Protein AF-A0A842YG55-F1 (afdb_monomer)

Solvent-accessible surface area (backbone atoms only — not comparable to full-atom values): 7785 Å² total; per-residue (Å²): 133,89,77,75,91,64,59,78,92,76,61,80,86,59,94,46,40,67,49,40,50,57,53,44,69,78,38,49,62,78,48,95,76,81,89,84,83,78,67,44,75,61,54,52,44,69,72,38,59,86,83,43,61,70,69,61,49,50,50,52,50,53,53,51,53,52,52,51,52,54,52,48,59,70,58,32,48,77,69,40,74,45,77,46,70,48,90,69,83,90,71,91,70,93,67,96,54,71,69,74,60,44,62,52,59,75,52,82,60,50,56,71,51,74,53,62,42,70,83,131

Foldseek 3Di:
DDDDPDDPVQDDDDPAQVRQLVVLLVPQAPDPDDDGDHDCVVVLCVVCVVPDDPVVSVVVVVVVVVVSVVSSLVSHDAFDKDWDWAPFDDDPDPDPDDDPVVVCSVCSGTDIDIDTRHDD

Secondary structure (DSSP, 8-state):
-------TTT----SSHHHHHHHHHHHTTT-SS------THHHHHHHHTTTS-HHHHHHHHHHHHHHHHHHHHHHSPTTPEEEEE-------------THHHHHHT-----EEEEE----

Mean predicted aligned error: 10.65 Å

Structure (mmCIF, N/CA/C/O backbone):
data_AF-A0A842YG55-F1
#
_entry.id   AF-A0A842YG55-F1
#
loop_
_atom_site.group_PDB
_atom_site.id
_atom_site.type_symbol
_atom_site.label_atom_id
_atom_site.label_alt_id
_atom_site.label_comp_id
_atom_site.label_asym_id
_atom_site.label_entity_id
_atom_site.label_seq_id
_atom_site.pdbx_PDB_ins_code
_atom_site.Cartn_x
_atom_site.Cartn_y
_atom_site.Cartn_z
_atom_site.occupancy
_atom_site.B_iso_or_equiv
_atom_site.auth_seq_id
_atom_site.auth_comp_id
_atom_site.auth_asym_id
_atom_site.auth_atom_id
_atom_site.pdbx_PDB_model_num
ATOM 1 N N . MET A 1 1 ? -16.107 -2.318 -17.201 1.00 37.75 1 MET A N 1
ATOM 2 C CA . MET A 1 1 ? -15.504 -1.935 -15.905 1.00 37.75 1 MET A CA 1
ATOM 3 C C . MET A 1 1 ? -16.392 -2.490 -14.810 1.00 37.75 1 MET A C 1
ATOM 5 O O . MET A 1 1 ? -17.583 -2.222 -14.851 1.00 37.75 1 MET A O 1
ATOM 9 N N . VAL A 1 2 ? -15.856 -3.310 -13.905 1.00 38.28 2 VAL A N 1
ATOM 10 C CA . VAL A 1 2 ? -16.616 -3.811 -12.750 1.00 38.28 2 VAL A CA 1
ATOM 11 C C . VAL A 1 2 ? -16.660 -2.692 -11.715 1.00 38.28 2 VAL A C 1
ATOM 13 O O . VAL A 1 2 ? -15.628 -2.324 -11.160 1.00 38.28 2 VAL A O 1
ATOM 16 N N . THR A 1 3 ? -17.837 -2.112 -11.504 1.00 43.41 3 THR A N 1
ATOM 17 C CA . THR A 1 3 ? -18.058 -1.093 -10.477 1.00 43.41 3 THR A CA 1
ATOM 18 C C . THR A 1 3 ? -18.339 -1.810 -9.166 1.00 43.41 3 THR A C 1
ATOM 20 O O . THR A 1 3 ? -19.418 -2.365 -8.964 1.00 43.41 3 THR A O 1
ATOM 23 N N . PHE A 1 4 ? -17.350 -1.853 -8.277 1.00 51.03 4 PHE A N 1
ATOM 24 C CA . PHE A 1 4 ? -17.582 -2.325 -6.921 1.00 51.03 4 PHE A CA 1
ATOM 25 C C . PHE A 1 4 ? -18.446 -1.282 -6.205 1.00 51.03 4 PHE A C 1
ATOM 27 O O . PHE A 1 4 ? -18.092 -0.107 -6.162 1.00 51.03 4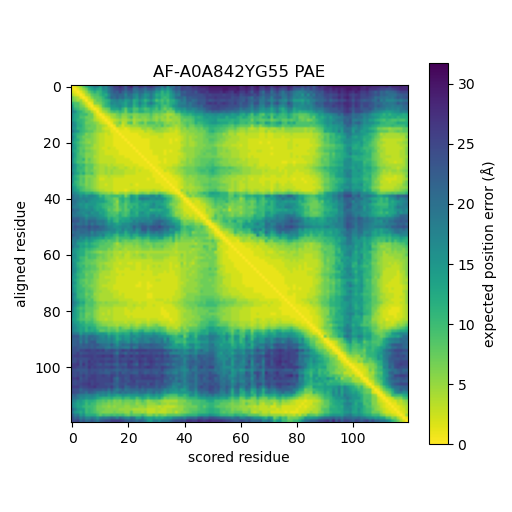 PHE A O 1
ATOM 34 N N . ASN A 1 5 ? -19.608 -1.706 -5.710 1.00 49.41 5 ASN A N 1
ATOM 35 C CA . ASN A 1 5 ? -20.691 -0.865 -5.187 1.00 49.41 5 ASN A CA 1
ATOM 36 C C . ASN A 1 5 ? -20.365 -0.254 -3.802 1.00 49.41 5 ASN A C 1
ATOM 38 O O . ASN A 1 5 ? -21.167 -0.299 -2.871 1.00 49.41 5 ASN A O 1
ATOM 42 N N . PHE A 1 6 ? -19.156 0.278 -3.633 1.00 62.34 6 PHE A N 1
ATOM 43 C CA . PHE A 1 6 ? -18.721 0.950 -2.417 1.00 62.34 6 PHE A CA 1
ATOM 44 C C . PHE A 1 6 ? -19.342 2.351 -2.363 1.00 62.34 6 PHE A C 1
ATOM 46 O O . PHE A 1 6 ? -19.241 3.122 -3.318 1.00 62.34 6 PHE A O 1
ATOM 53 N N . GLY A 1 7 ? -20.002 2.688 -1.252 1.00 54.41 7 GLY A N 1
ATOM 54 C CA . GLY A 1 7 ? -20.707 3.963 -1.107 1.00 54.41 7 GLY A CA 1
ATOM 55 C C . GLY A 1 7 ? -19.804 5.182 -1.388 1.00 54.41 7 GLY A C 1
ATOM 56 O O . GLY A 1 7 ? -18.626 5.173 -1.020 1.00 54.41 7 GLY A O 1
ATOM 57 N N . PRO A 1 8 ? -20.334 6.263 -1.993 1.00 55.38 8 PRO A N 1
ATOM 58 C CA . PRO A 1 8 ? -19.547 7.430 -2.410 1.00 55.38 8 PRO A CA 1
ATOM 59 C C . PRO A 1 8 ? -18.881 8.191 -1.250 1.00 55.38 8 PRO A C 1
ATOM 61 O O . PRO A 1 8 ? -17.954 8.955 -1.481 1.00 55.38 8 PRO A O 1
ATOM 64 N N . GLY A 1 9 ? -19.304 7.964 -0.001 1.00 58.91 9 GLY A N 1
ATOM 65 C CA . GLY A 1 9 ? -18.651 8.531 1.186 1.00 58.91 9 GLY A CA 1
ATOM 66 C C . GLY A 1 9 ? -17.305 7.889 1.554 1.00 58.91 9 GLY A C 1
ATOM 67 O O . GLY A 1 9 ? -16.595 8.428 2.400 1.00 58.91 9 GLY A O 1
ATOM 68 N N . TYR A 1 10 ? -16.954 6.750 0.944 1.00 60.97 10 TYR A N 1
ATOM 69 C CA . TYR A 1 10 ? -15.761 5.965 1.295 1.00 60.97 10 TYR A CA 1
ATOM 70 C C . TYR A 1 10 ? -14.845 5.659 0.102 1.00 60.97 10 TYR A C 1
ATOM 72 O O . TYR A 1 10 ? -13.704 5.250 0.306 1.00 60.97 10 TYR A O 1
ATOM 80 N N . THR A 1 11 ? -15.316 5.875 -1.130 1.00 70.62 11 THR A N 1
ATOM 81 C CA . THR A 1 11 ? -14.530 5.657 -2.350 1.00 70.62 11 THR A CA 1
ATOM 82 C C . THR A 1 11 ? -13.883 6.962 -2.787 1.00 70.62 11 THR A C 1
ATOM 84 O O . THR A 1 11 ? -14.568 7.886 -3.221 1.00 70.62 11 THR A O 1
ATOM 87 N N . VAL A 1 12 ? -12.557 7.029 -2.707 1.00 73.44 12 VAL A N 1
ATOM 88 C CA . VAL A 1 12 ? -11.774 8.156 -3.221 1.00 73.44 12 VAL A CA 1
ATOM 89 C C . VAL A 1 12 ? -11.064 7.698 -4.490 1.00 73.44 12 VAL A C 1
ATOM 91 O O . VAL A 1 12 ? -10.521 6.599 -4.510 1.00 73.44 12 VAL A O 1
ATOM 94 N N . ASN A 1 13 ? -11.071 8.533 -5.534 1.00 75.38 13 ASN A N 1
ATOM 95 C CA . ASN A 1 13 ? -10.319 8.323 -6.777 1.00 75.38 13 ASN A CA 1
ATOM 96 C C . ASN A 1 13 ? -9.197 9.369 -6.862 1.00 75.38 13 ASN A C 1
ATOM 98 O O . ASN A 1 13 ? -9.396 10.437 -7.450 1.00 75.38 13 ASN A O 1
ATOM 102 N N . PRO A 1 14 ? -8.045 9.126 -6.216 1.00 74.12 14 PRO A N 1
ATOM 103 C CA . PRO A 1 14 ? -6.945 10.073 -6.174 1.00 74.12 14 PRO A CA 1
ATOM 104 C C . PRO A 1 14 ? -6.263 10.158 -7.541 1.00 74.12 14 PRO A C 1
ATOM 106 O O . PRO A 1 14 ? -6.294 9.218 -8.333 1.00 74.12 14 PRO A O 1
ATOM 109 N N . ARG A 1 15 ? -5.622 11.297 -7.817 1.00 77.75 15 ARG A N 1
ATOM 110 C CA . ARG A 1 15 ? -4.963 11.546 -9.109 1.00 77.75 15 ARG A CA 1
ATOM 111 C C . ARG A 1 15 ? -3.636 10.796 -9.271 1.00 77.75 15 ARG A C 1
ATOM 113 O O . ARG A 1 15 ? -3.244 10.499 -10.393 1.00 77.75 15 ARG A O 1
ATOM 120 N N . ASP A 1 16 ? -2.933 10.554 -8.169 1.00 79.75 16 ASP A N 1
ATOM 121 C CA . ASP A 1 16 ? -1.608 9.934 -8.135 1.00 79.75 16 ASP A CA 1
ATOM 122 C C . ASP A 1 16 ? -1.391 9.139 -6.833 1.00 79.75 16 ASP A C 1
ATOM 124 O O . ASP A 1 16 ? -2.221 9.156 -5.915 1.00 79.75 16 ASP A O 1
ATOM 128 N N . ASP A 1 17 ? -0.270 8.424 -6.740 1.00 81.88 17 ASP A N 1
ATOM 129 C CA . ASP A 1 17 ? 0.038 7.586 -5.579 1.00 81.88 17 ASP A CA 1
ATOM 130 C C . ASP A 1 17 ? 0.292 8.385 -4.309 1.00 81.88 17 ASP A C 1
ATOM 132 O O . ASP A 1 17 ? 0.037 7.887 -3.213 1.00 81.88 17 ASP A O 1
ATOM 136 N N . MET A 1 18 ? 0.792 9.618 -4.426 1.00 84.38 18 MET A N 1
ATOM 137 C CA . MET A 1 18 ? 0.977 10.464 -3.252 1.00 84.38 18 MET A CA 1
ATOM 138 C C . MET A 1 18 ? -0.380 10.864 -2.679 1.00 84.38 18 MET A C 1
ATOM 140 O O . MET A 1 18 ? -0.583 10.762 -1.472 1.00 84.38 18 MET A O 1
ATOM 144 N N . ALA A 1 19 ? -1.324 11.254 -3.534 1.00 87.25 19 ALA A N 1
ATOM 145 C CA . ALA A 1 19 ? -2.697 11.518 -3.137 1.00 87.25 19 ALA A CA 1
ATOM 146 C C . ALA A 1 19 ? -3.353 10.256 -2.555 1.00 87.25 19 ALA A C 1
ATOM 148 O O . ALA A 1 19 ? -3.982 10.332 -1.504 1.00 87.25 19 ALA A O 1
ATOM 149 N N . THR A 1 20 ? -3.131 9.086 -3.164 1.00 88.19 20 THR A N 1
ATOM 150 C CA . THR A 1 20 ? -3.613 7.795 -2.639 1.00 88.19 20 THR A CA 1
ATOM 151 C C . THR A 1 20 ? -3.070 7.512 -1.244 1.00 88.19 20 THR A C 1
ATOM 153 O O . THR A 1 20 ? -3.830 7.175 -0.335 1.00 88.19 20 THR A O 1
ATOM 156 N N . TYR A 1 21 ? -1.770 7.717 -1.038 1.00 89.12 21 TYR A N 1
ATOM 157 C CA . TYR A 1 21 ? -1.142 7.590 0.269 1.00 89.12 21 TYR A CA 1
ATOM 158 C C . TYR A 1 21 ? -1.733 8.587 1.278 1.00 89.12 21 TYR A C 1
ATOM 160 O O . TYR A 1 21 ? -2.177 8.171 2.346 1.00 89.12 21 TYR A O 1
ATOM 168 N N . ILE A 1 22 ? -1.807 9.879 0.946 1.00 89.75 22 ILE A N 1
ATOM 169 C CA . ILE A 1 22 ? -2.352 10.910 1.843 1.00 89.75 22 ILE A CA 1
ATOM 170 C C . ILE A 1 22 ? -3.783 10.561 2.255 1.00 89.75 22 ILE A C 1
ATOM 172 O O . ILE A 1 22 ? -4.094 10.572 3.445 1.00 89.75 22 ILE A O 1
ATOM 176 N N . GLU A 1 23 ? -4.642 10.199 1.307 1.00 89.75 23 GLU A N 1
ATOM 177 C CA . GLU A 1 23 ? -6.021 9.818 1.607 1.00 89.75 23 GLU A CA 1
ATOM 178 C C . GLU A 1 23 ? -6.074 8.553 2.466 1.00 89.75 23 GLU A C 1
ATOM 180 O O . GLU A 1 23 ? -6.779 8.523 3.474 1.00 89.75 23 GLU A O 1
ATOM 185 N N . SER A 1 24 ? -5.242 7.548 2.183 1.00 90.38 24 SER A N 1
ATOM 186 C CA . SER A 1 24 ? -5.205 6.325 2.991 1.00 90.38 24 SER A CA 1
ATOM 187 C C . SER A 1 24 ? -4.912 6.591 4.475 1.00 90.38 24 SER A C 1
ATOM 189 O O . SER A 1 24 ? -5.555 5.984 5.334 1.00 90.38 24 SER A O 1
ATOM 191 N N . THR A 1 25 ? -4.057 7.570 4.806 1.00 92.44 25 THR A N 1
ATOM 192 C CA . THR A 1 25 ? -3.778 7.946 6.209 1.00 92.44 25 THR A CA 1
ATOM 193 C C . THR A 1 25 ? -5.012 8.483 6.947 1.00 92.44 25 THR A C 1
ATOM 195 O O . THR A 1 25 ? -5.157 8.286 8.152 1.00 92.44 25 THR A O 1
ATOM 198 N N . LYS A 1 26 ? -5.961 9.104 6.232 1.00 90.88 26 LYS A N 1
ATOM 199 C CA . LYS A 1 26 ? -7.213 9.632 6.80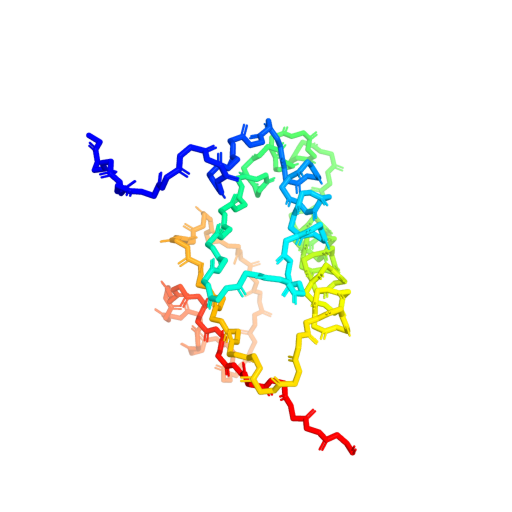4 1.00 90.88 26 LYS A CA 1
ATOM 200 C C . LYS A 1 26 ? -8.256 8.544 7.068 1.00 90.88 26 LYS A C 1
ATOM 202 O O . LYS A 1 26 ? -9.213 8.778 7.813 1.00 90.88 26 LYS A O 1
ATOM 207 N N . HIS A 1 27 ? -8.105 7.381 6.436 1.00 89.94 27 HIS A N 1
ATOM 208 C CA . HIS A 1 27 ? -9.096 6.304 6.434 1.00 89.94 27 HIS A CA 1
ATOM 209 C C . HIS A 1 27 ? -8.639 5.043 7.182 1.00 89.94 27 HIS A C 1
ATOM 211 O O . HIS A 1 27 ? -9.492 4.321 7.704 1.00 89.94 27 HIS A O 1
ATOM 217 N N . ILE A 1 28 ? -7.330 4.799 7.300 1.00 92.25 28 ILE A N 1
ATOM 218 C CA . ILE A 1 28 ? -6.751 3.549 7.828 1.00 92.25 28 ILE A CA 1
ATOM 219 C C . ILE A 1 28 ? -7.182 3.197 9.261 1.00 92.25 28 ILE A C 1
ATOM 221 O O . ILE A 1 28 ? -7.289 2.024 9.606 1.00 92.25 28 ILE A O 1
ATOM 225 N N . PHE A 1 29 ? -7.470 4.191 10.102 1.00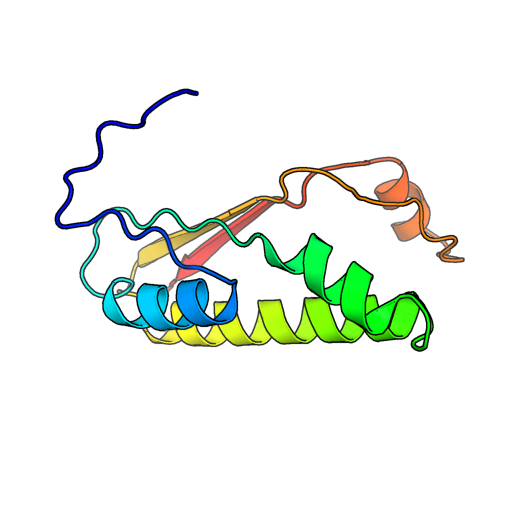 90.00 29 PHE A N 1
ATOM 226 C CA . PHE A 1 29 ? -7.841 3.963 11.503 1.00 90.00 29 PHE A CA 1
ATOM 227 C C . PHE A 1 29 ? -9.352 3.793 11.732 1.00 90.00 29 PHE A C 1
ATOM 229 O O . PHE A 1 29 ? -9.751 3.353 12.807 1.00 90.00 29 PHE A O 1
ATOM 236 N N . LYS A 1 30 ? -10.195 4.156 10.755 1.00 88.06 30 LYS A N 1
ATOM 237 C CA . LYS A 1 30 ? -11.665 4.192 10.904 1.00 88.06 30 LYS A CA 1
ATOM 238 C C . LYS A 1 30 ? -12.423 3.271 9.953 1.00 88.06 30 LYS A C 1
ATOM 240 O O . LYS A 1 30 ? -13.616 3.077 10.137 1.00 88.06 30 LYS A O 1
ATOM 245 N N . SER A 1 31 ? -11.757 2.746 8.929 1.00 86.56 31 SER A N 1
ATOM 246 C CA . SER A 1 31 ? -12.395 1.902 7.917 1.00 86.56 31 SER A CA 1
ATOM 247 C C . SER A 1 31 ? -12.314 0.436 8.328 1.00 86.56 31 SER A C 1
ATOM 249 O O . SER A 1 31 ? -11.261 -0.021 8.778 1.00 86.56 31 SER A O 1
ATOM 251 N N . ASP A 1 32 ? -13.409 -0.302 8.169 1.00 87.81 32 ASP A N 1
ATOM 252 C CA . ASP A 1 32 ? -13.429 -1.757 8.384 1.00 87.81 32 ASP A CA 1
ATOM 253 C C . ASP A 1 32 ? -12.849 -2.509 7.181 1.00 87.81 32 ASP A C 1
ATOM 255 O O . ASP A 1 32 ? -12.195 -3.536 7.337 1.00 87.81 32 ASP A O 1
ATOM 259 N N . LEU A 1 33 ? -13.011 -1.936 5.985 1.00 87.62 33 LEU A N 1
ATOM 260 C CA . LEU A 1 33 ? -12.328 -2.341 4.765 1.00 87.62 33 LEU A CA 1
ATOM 261 C C . LEU A 1 33 ? -11.760 -1.097 4.082 1.00 87.62 33 LEU A C 1
ATOM 263 O O . LEU A 1 33 ? -12.494 -0.153 3.794 1.00 87.62 33 LEU A O 1
ATOM 267 N N . LEU A 1 34 ? -10.457 -1.109 3.808 1.00 88.88 34 LEU A N 1
ATOM 268 C CA . LEU A 1 34 ? -9.785 -0.079 3.023 1.00 88.88 34 LEU A CA 1
ATOM 269 C C . LEU A 1 34 ? -9.102 -0.739 1.827 1.00 88.88 34 LEU A C 1
ATOM 271 O O . LEU A 1 34 ? -8.127 -1.470 1.988 1.00 88.88 34 LEU A O 1
ATOM 275 N N . TYR A 1 35 ? -9.622 -0.471 0.633 1.00 88.56 35 TYR A N 1
ATOM 276 C CA . TYR A 1 35 ? -9.027 -0.917 -0.620 1.00 88.56 35 TYR A CA 1
ATOM 277 C C . TYR A 1 35 ? -8.252 0.236 -1.254 1.00 88.56 35 TYR A C 1
ATOM 279 O O . TYR A 1 35 ? -8.813 1.303 -1.497 1.00 88.56 35 TYR A O 1
ATOM 287 N N . LEU A 1 36 ? -6.962 0.023 -1.508 1.00 87.69 36 LEU A N 1
ATOM 288 C CA . LEU A 1 36 ? -6.065 1.021 -2.087 1.00 87.69 36 LEU A CA 1
ATOM 289 C C . LEU A 1 36 ? -5.480 0.477 -3.383 1.00 87.69 36 LEU A C 1
ATOM 291 O O . LEU A 1 36 ? -5.029 -0.668 -3.430 1.00 87.69 36 LEU A O 1
ATOM 295 N N . HIS A 1 37 ? -5.439 1.319 -4.410 1.00 84.62 37 HIS A N 1
ATOM 296 C CA . HIS A 1 37 ? -4.794 0.996 -5.672 1.00 84.62 37 HIS A CA 1
ATOM 297 C C . HIS A 1 37 ? -3.764 2.070 -6.015 1.00 84.62 37 HIS A C 1
ATOM 299 O O . HIS A 1 37 ? -4.118 3.229 -6.212 1.00 84.62 37 HIS A O 1
ATOM 305 N N . PHE A 1 38 ? -2.495 1.670 -6.058 1.00 80.19 38 PHE A N 1
ATOM 306 C CA . PHE A 1 38 ? -1.365 2.527 -6.406 1.00 80.19 38 PHE A CA 1
ATOM 307 C C . PHE A 1 38 ? -1.023 2.324 -7.895 1.00 80.19 38 PHE A C 1
ATOM 309 O O . PHE A 1 38 ? -0.766 1.200 -8.326 1.00 80.19 38 PHE A O 1
ATOM 316 N N . LEU A 1 39 ? -1.070 3.407 -8.671 1.00 71.12 39 LEU A N 1
ATOM 317 C CA . LEU A 1 39 ? -0.899 3.492 -10.126 1.00 71.12 39 LEU A CA 1
ATOM 318 C C . LEU A 1 39 ? 0.522 3.936 -10.551 1.00 71.12 39 LEU A C 1
ATOM 320 O O . LEU A 1 39 ? 0.930 3.698 -11.688 1.00 71.12 39 LEU A O 1
ATOM 324 N N . ASP A 1 40 ? 1.293 4.585 -9.671 1.00 63.81 40 ASP A N 1
ATOM 325 C CA . ASP A 1 40 ? 2.467 5.414 -10.021 1.00 63.81 40 ASP A CA 1
ATOM 326 C C . ASP A 1 40 ? 3.774 4.626 -10.227 1.00 63.81 40 ASP A C 1
ATOM 328 O O . ASP A 1 40 ? 4.815 5.211 -10.539 1.00 63.81 40 ASP A O 1
ATOM 332 N N . PHE A 1 41 ? 3.746 3.289 -10.154 1.00 60.28 41 PHE A N 1
ATOM 333 C CA . PHE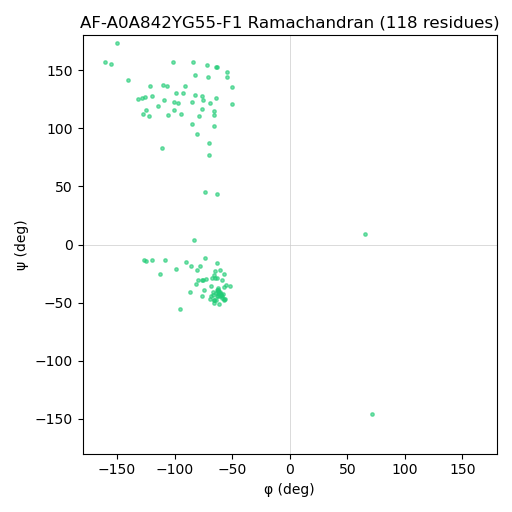 A 1 41 ? 4.841 2.470 -10.697 1.00 60.28 41 PHE A CA 1
ATOM 334 C C . PHE A 1 41 ? 5.080 2.791 -12.181 1.00 60.28 41 PHE A C 1
ATOM 336 O O . PHE A 1 41 ? 6.222 2.814 -12.649 1.00 60.28 41 PHE A O 1
ATOM 343 N N . GLU A 1 42 ? 4.003 3.087 -12.910 1.00 57.59 42 GLU A N 1
ATOM 344 C CA . GLU A 1 42 ? 4.044 3.326 -14.344 1.00 57.59 42 GLU A CA 1
ATOM 345 C C . GLU A 1 42 ? 4.613 4.711 -14.690 1.00 57.59 42 GLU A C 1
ATOM 347 O O . GLU A 1 42 ? 5.457 4.846 -15.587 1.00 57.59 42 GLU A O 1
ATOM 352 N N . SER A 1 43 ? 4.171 5.734 -13.957 1.00 61.38 43 SER A N 1
ATOM 353 C CA . SER A 1 43 ? 4.492 7.144 -14.192 1.00 61.38 43 SER A CA 1
ATOM 354 C C . SER A 1 43 ? 5.846 7.558 -13.617 1.00 61.38 43 SER A C 1
ATOM 356 O O . SER A 1 43 ? 6.555 8.319 -14.275 1.00 61.38 43 SER A O 1
ATOM 358 N N . LEU A 1 44 ? 6.292 6.999 -12.484 1.00 61.47 44 LEU A N 1
ATOM 359 C CA . LEU A 1 44 ? 7.675 7.180 -12.015 1.00 61.47 44 LEU A CA 1
ATOM 360 C C . LEU A 1 44 ? 8.684 6.584 -13.002 1.00 61.47 44 LEU A C 1
ATOM 362 O O . LEU A 1 44 ? 9.726 7.183 -13.267 1.00 61.47 44 LEU A O 1
ATOM 366 N N . TYR A 1 45 ? 8.374 5.435 -13.599 1.00 59.19 45 TYR A N 1
ATOM 367 C CA . TYR A 1 45 ? 9.210 4.877 -14.658 1.00 59.19 45 TYR A CA 1
ATOM 368 C C . TYR A 1 45 ? 9.203 5.740 -15.920 1.00 59.19 45 TYR A C 1
ATOM 370 O O . TYR A 1 45 ? 10.263 5.962 -16.497 1.00 59.19 45 TYR A O 1
ATOM 378 N N . ALA A 1 46 ? 8.052 6.286 -16.322 1.00 62.84 46 ALA A N 1
ATOM 379 C CA . ALA A 1 46 ? 7.990 7.222 -17.444 1.00 62.84 46 ALA A CA 1
ATOM 380 C C . ALA A 1 46 ? 8.801 8.509 -17.183 1.00 62.84 46 ALA A C 1
ATOM 382 O O . ALA A 1 46 ? 9.485 8.998 -18.078 1.00 62.84 46 ALA A O 1
ATOM 383 N N . GLN A 1 47 ? 8.781 9.036 -15.953 1.00 62.88 47 GLN A N 1
ATOM 384 C CA . GLN A 1 47 ? 9.515 10.254 -15.586 1.00 62.88 47 GLN A CA 1
ATOM 385 C C . GLN A 1 47 ? 11.029 10.036 -15.440 1.00 62.88 47 GLN A C 1
ATOM 387 O O . GLN A 1 47 ? 11.817 10.896 -15.837 1.00 62.88 47 GLN A O 1
ATOM 392 N N . TYR A 1 48 ? 11.459 8.907 -14.866 1.00 57.62 48 TYR A N 1
ATOM 393 C CA . TYR A 1 48 ? 12.865 8.674 -14.502 1.00 57.62 48 TYR A CA 1
ATOM 394 C C . TYR A 1 48 ? 13.599 7.662 -15.387 1.00 57.62 48 TYR A C 1
ATOM 39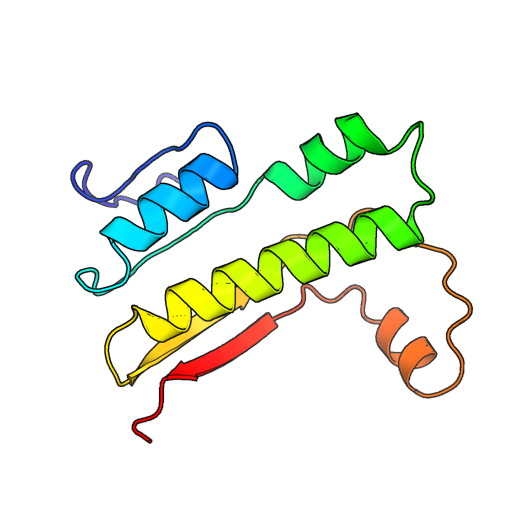6 O O . TYR A 1 48 ? 14.833 7.609 -15.334 1.00 57.62 48 TYR A O 1
ATOM 404 N N . GLY A 1 49 ? 12.880 6.894 -16.209 1.00 55.03 49 GLY A N 1
ATOM 405 C CA . GLY A 1 49 ? 13.419 5.787 -17.005 1.00 55.03 49 GLY A CA 1
ATOM 406 C C . GLY A 1 49 ? 14.502 6.194 -18.003 1.00 55.03 49 GLY A C 1
ATOM 407 O O . GLY A 1 49 ? 15.340 5.374 -18.360 1.00 55.03 49 GLY A O 1
ATOM 408 N N . HIS A 1 50 ? 14.551 7.470 -18.398 1.00 58.97 50 HIS A N 1
ATOM 409 C CA . HIS A 1 50 ? 15.563 7.983 -19.325 1.00 58.97 50 HIS A CA 1
ATOM 410 C C . HIS A 1 50 ? 16.879 8.423 -18.662 1.00 58.97 50 HIS A C 1
ATOM 412 O O . HIS A 1 50 ? 17.877 8.573 -19.359 1.00 58.97 50 HIS A O 1
ATOM 418 N N . ARG A 1 51 ? 16.904 8.678 -17.344 1.00 56.75 51 ARG A N 1
ATOM 419 C CA . ARG A 1 51 ? 18.065 9.297 -16.656 1.00 56.75 51 ARG A CA 1
ATOM 420 C C . ARG A 1 51 ? 18.615 8.487 -15.485 1.00 56.75 51 ARG A C 1
ATOM 422 O O . ARG A 1 51 ? 19.698 8.787 -14.995 1.00 56.75 51 ARG A O 1
ATOM 429 N N . THR A 1 52 ? 17.872 7.491 -15.013 1.00 57.53 52 THR A N 1
ATOM 430 C CA . THR A 1 52 ? 18.207 6.731 -13.807 1.00 57.53 52 THR A CA 1
ATOM 431 C C . THR A 1 52 ? 18.392 5.261 -14.174 1.00 57.53 52 THR A C 1
ATOM 433 O O . THR A 1 52 ? 17.486 4.697 -14.788 1.00 57.53 52 THR A O 1
ATOM 436 N N . PRO A 1 53 ? 19.515 4.615 -13.803 1.00 61.56 53 PRO A N 1
ATOM 437 C CA . PRO A 1 53 ? 19.676 3.181 -14.000 1.00 61.56 53 PRO A CA 1
ATOM 438 C C . PRO A 1 53 ? 18.464 2.409 -13.443 1.00 61.56 53 PRO A C 1
ATOM 440 O O . PRO A 1 53 ? 18.036 2.692 -12.320 1.00 61.56 53 PRO A O 1
ATOM 443 N N . PRO A 1 54 ? 17.915 1.412 -14.163 1.00 61.69 54 PRO A N 1
ATOM 444 C CA . PRO A 1 54 ? 16.689 0.714 -13.755 1.00 61.69 54 PRO A CA 1
ATOM 445 C C . PRO A 1 54 ? 16.731 0.170 -12.320 1.00 61.69 54 PRO A C 1
ATOM 447 O O . PRO A 1 54 ? 15.741 0.227 -11.593 1.00 61.69 54 PRO A O 1
ATOM 450 N N . LYS A 1 55 ? 17.910 -0.288 -11.880 1.00 63.72 55 LYS A N 1
ATOM 451 C CA . LYS A 1 55 ? 18.154 -0.807 -10.528 1.00 63.72 55 LYS A CA 1
ATOM 452 C C . LYS A 1 55 ? 17.940 0.247 -9.436 1.00 63.72 55 LYS A C 1
ATOM 454 O O . LYS A 1 55 ? 17.300 -0.043 -8.430 1.00 63.72 55 LYS A O 1
ATOM 459 N N . THR A 1 56 ? 18.443 1.466 -9.627 1.00 65.81 56 THR A N 1
ATOM 460 C CA . THR A 1 56 ? 18.340 2.530 -8.613 1.00 65.81 56 THR A CA 1
ATOM 461 C C . THR A 1 56 ? 16.940 3.131 -8.566 1.00 65.81 56 THR A C 1
ATOM 463 O O . THR A 1 56 ? 16.476 3.528 -7.498 1.00 65.81 56 THR A O 1
ATOM 466 N N . LEU A 1 57 ? 16.229 3.158 -9.696 1.00 66.19 57 LEU A N 1
ATOM 467 C CA . LEU A 1 57 ? 14.818 3.530 -9.731 1.00 66.19 57 LEU A CA 1
ATOM 468 C C . LEU A 1 57 ? 13.951 2.506 -8.986 1.00 66.19 57 LEU A C 1
ATOM 470 O O . LEU A 1 57 ? 13.146 2.892 -8.140 1.00 66.19 57 LEU A O 1
ATOM 474 N N . LEU A 1 58 ? 14.150 1.213 -9.253 1.00 68.81 58 LEU A N 1
ATOM 475 C CA . LEU A 1 58 ? 13.424 0.140 -8.577 1.00 68.81 58 LEU A CA 1
ATOM 476 C C . LEU A 1 58 ? 13.664 0.173 -7.065 1.00 68.81 58 LEU A C 1
ATOM 478 O O . LEU A 1 58 ? 12.713 0.108 -6.292 1.00 68.81 58 LEU A O 1
ATOM 482 N N . GLU A 1 59 ? 14.910 0.373 -6.634 1.00 69.94 59 GLU A N 1
ATOM 483 C CA . GLU A 1 59 ? 15.238 0.517 -5.215 1.00 69.94 59 GLU A CA 1
ATOM 484 C C . GLU A 1 59 ? 14.531 1.719 -4.568 1.00 69.94 59 GLU A C 1
ATOM 486 O O . GLU A 1 59 ? 13.967 1.590 -3.480 1.00 69.94 59 GLU A O 1
ATOM 491 N N . LYS A 1 60 ? 14.509 2.884 -5.232 1.00 73.06 60 LYS A N 1
ATOM 492 C CA . LYS A 1 60 ? 13.788 4.070 -4.736 1.00 73.06 60 LYS A CA 1
ATOM 493 C C . LYS A 1 60 ? 12.298 3.797 -4.566 1.00 73.06 60 LYS A C 1
ATOM 495 O O . LYS A 1 60 ? 11.719 4.210 -3.563 1.00 73.06 60 LYS A O 1
ATOM 500 N N . ILE A 1 61 ? 11.693 3.113 -5.532 1.00 72.88 61 ILE A N 1
ATOM 501 C CA . ILE A 1 61 ? 10.270 2.781 -5.499 1.00 72.88 61 ILE A CA 1
ATOM 502 C C . ILE A 1 61 ? 9.984 1.810 -4.351 1.00 72.88 61 ILE A C 1
ATOM 504 O O . ILE A 1 61 ? 9.141 2.106 -3.511 1.00 72.88 61 ILE A O 1
ATOM 508 N N . VAL A 1 62 ? 10.746 0.717 -4.246 1.00 75.62 62 VAL A N 1
ATOM 509 C CA . VAL A 1 62 ? 10.604 -0.265 -3.159 1.00 75.62 62 VAL A CA 1
ATOM 510 C C . VAL A 1 62 ? 10.747 0.406 -1.792 1.00 75.62 62 VAL A C 1
ATOM 512 O O . VAL A 1 62 ? 9.898 0.213 -0.924 1.00 75.62 62 VAL A O 1
ATOM 515 N N . ARG A 1 63 ? 11.764 1.260 -1.606 1.00 79.62 63 ARG A N 1
ATOM 516 C CA . ARG A 1 63 ? 11.963 2.018 -0.358 1.00 79.62 63 ARG A CA 1
ATOM 517 C C . ARG A 1 63 ? 10.798 2.967 -0.057 1.00 79.62 63 ARG A C 1
ATOM 519 O O . ARG A 1 63 ? 10.413 3.112 1.101 1.00 79.62 63 ARG A O 1
ATOM 526 N N . ARG A 1 64 ? 10.235 3.628 -1.073 1.00 82.06 64 ARG A N 1
ATOM 527 C CA . ARG A 1 64 ? 9.082 4.528 -0.907 1.00 82.06 64 ARG A CA 1
ATOM 528 C C . ARG A 1 64 ? 7.835 3.752 -0.481 1.00 82.06 64 ARG A C 1
ATOM 530 O O . ARG A 1 64 ? 7.196 4.148 0.491 1.00 82.06 64 ARG A O 1
ATOM 537 N N . THR A 1 65 ? 7.532 2.642 -1.152 1.00 80.56 65 THR A N 1
ATOM 538 C CA . THR A 1 65 ? 6.394 1.774 -0.819 1.00 80.56 65 THR A CA 1
ATOM 539 C C . THR A 1 65 ? 6.538 1.175 0.584 1.00 80.56 65 THR A C 1
ATOM 541 O O . THR A 1 65 ? 5.587 1.229 1.360 1.00 80.56 65 THR A O 1
ATOM 544 N N . ASP A 1 66 ? 7.729 0.691 0.955 1.00 84.31 66 ASP A N 1
ATOM 545 C CA . ASP A 1 66 ? 8.025 0.189 2.308 1.00 84.31 66 ASP A CA 1
ATOM 546 C C . ASP A 1 66 ? 7.760 1.253 3.388 1.00 84.31 66 ASP A C 1
ATOM 548 O O . ASP A 1 66 ? 7.062 0.998 4.372 1.00 84.31 66 ASP A O 1
ATOM 552 N N . ASN A 1 67 ? 8.237 2.484 3.177 1.00 89.44 67 ASN A N 1
ATOM 553 C CA . ASN A 1 67 ? 7.995 3.588 4.106 1.00 89.44 67 ASN A CA 1
ATOM 554 C C . ASN A 1 67 ? 6.503 3.907 4.267 1.00 89.44 67 ASN A C 1
ATOM 556 O O . ASN A 1 67 ? 6.046 4.142 5.388 1.00 89.44 67 ASN A O 1
ATOM 560 N N . TRP A 1 68 ? 5.734 3.896 3.177 1.00 90.12 68 TRP A N 1
ATOM 561 C CA . TRP A 1 68 ? 4.288 4.114 3.234 1.00 90.12 68 TRP A CA 1
ATOM 562 C C . TRP A 1 68 ? 3.574 3.021 4.017 1.00 90.12 68 TRP A C 1
ATOM 564 O O . TRP A 1 68 ? 2.814 3.333 4.934 1.00 90.12 68 TRP A O 1
ATOM 574 N N . ILE A 1 69 ? 3.876 1.752 3.736 1.00 88.81 69 ILE A N 1
ATOM 575 C CA . ILE A 1 69 ? 3.300 0.615 4.463 1.00 88.81 69 ILE A CA 1
ATOM 576 C C . ILE A 1 69 ? 3.619 0.723 5.957 1.00 88.81 69 ILE A C 1
ATOM 578 O O . ILE A 1 69 ? 2.728 0.553 6.784 1.00 88.81 69 ILE A O 1
ATOM 582 N N . LYS A 1 70 ? 4.852 1.089 6.327 1.00 91.25 70 LYS A N 1
ATOM 583 C CA . LYS A 1 70 ? 5.246 1.293 7.732 1.00 91.25 70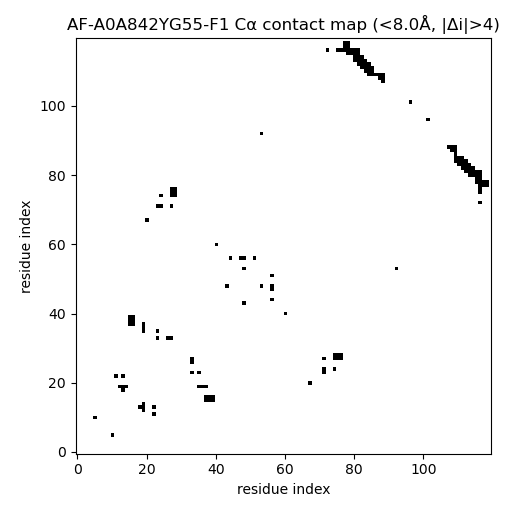 LYS A CA 1
ATOM 584 C C . LYS A 1 70 ? 4.474 2.415 8.421 1.00 91.25 70 LYS A C 1
ATOM 586 O O . LYS A 1 70 ? 4.197 2.322 9.617 1.00 91.25 70 LYS A O 1
ATOM 591 N N . VAL A 1 71 ? 4.163 3.507 7.723 1.00 93.50 71 VAL A N 1
ATOM 592 C CA . VAL A 1 71 ? 3.331 4.582 8.291 1.00 93.50 71 VAL A CA 1
ATOM 593 C C . VAL A 1 71 ? 1.893 4.101 8.475 1.00 93.50 71 VAL A C 1
ATOM 595 O O . VAL A 1 71 ? 1.345 4.254 9.567 1.00 93.50 71 VAL A O 1
ATOM 598 N N . LEU A 1 72 ? 1.313 3.457 7.461 1.00 92.62 72 LEU A N 1
ATOM 599 C CA . LEU A 1 72 ? -0.054 2.935 7.528 1.00 92.62 72 LEU A CA 1
ATOM 600 C C . LEU A 1 72 ? -0.206 1.870 8.613 1.00 92.62 72 LEU A C 1
ATOM 602 O O . LEU A 1 72 ? -1.156 1.916 9.388 1.00 92.62 72 LEU A O 1
ATOM 606 N N . LEU A 1 73 ? 0.769 0.971 8.749 1.00 92.25 73 LEU A N 1
ATOM 607 C CA . LEU A 1 73 ? 0.805 -0.025 9.815 1.00 92.25 73 LEU A CA 1
ATOM 608 C C . LEU A 1 73 ? 0.806 0.624 11.203 1.00 92.25 73 LEU A C 1
ATOM 610 O O . LEU A 1 73 ? 0.067 0.200 12.093 1.00 92.25 73 LEU A O 1
ATOM 614 N N . ARG A 1 74 ? 1.604 1.679 11.405 1.00 92.06 74 ARG A N 1
ATOM 615 C CA . ARG A 1 74 ? 1.634 2.407 12.683 1.00 92.06 74 ARG A CA 1
ATOM 616 C C . ARG A 1 74 ? 0.280 3.033 13.014 1.00 92.06 74 ARG A C 1
ATOM 618 O O . ARG A 1 74 ? -0.151 2.924 14.158 1.00 92.06 74 ARG A O 1
ATOM 625 N N . GLN A 1 75 ? -0.405 3.598 12.023 1.00 93.50 75 GLN A N 1
ATOM 626 C CA . GLN A 1 75 ? -1.704 4.261 12.190 1.00 93.50 75 GLN A CA 1
ATOM 627 C C . GLN A 1 75 ? -2.904 3.300 12.246 1.00 93.50 75 GLN A C 1
ATOM 629 O O . GLN A 1 75 ? -3.949 3.661 12.780 1.00 93.50 75 GLN A O 1
ATOM 634 N N . ALA A 1 76 ? -2.775 2.085 11.711 1.00 92.69 76 ALA A N 1
ATOM 635 C CA . ALA A 1 76 ? -3.851 1.101 11.700 1.00 92.69 76 ALA A CA 1
ATOM 636 C C . ALA A 1 76 ? -4.265 0.654 13.108 1.00 92.69 76 ALA A C 1
ATOM 638 O O . ALA A 1 76 ? -3.456 0.625 14.044 1.00 92.69 76 ALA A O 1
ATOM 639 N N . ARG A 1 77 ? -5.527 0.237 13.245 1.00 91.94 77 ARG A N 1
ATOM 640 C CA . ARG A 1 77 ? -6.039 -0.384 14.475 1.00 91.94 77 ARG A CA 1
ATOM 641 C C . ARG A 1 77 ? -5.299 -1.696 14.754 1.00 91.94 77 ARG A C 1
ATOM 643 O O . ARG A 1 77 ? -4.799 -2.344 13.829 1.00 91.94 77 ARG A O 1
ATOM 650 N N . LYS A 1 78 ? -5.221 -2.094 16.026 1.00 91.94 78 LYS A N 1
ATOM 651 C CA . LYS A 1 78 ? -4.748 -3.439 16.396 1.00 91.94 78 LYS A CA 1
ATOM 652 C C . LYS A 1 78 ? -5.578 -4.493 15.658 1.00 91.94 78 LYS A C 1
ATOM 654 O O . LYS A 1 78 ? -6.728 -4.233 15.313 1.00 91.94 78 LYS A O 1
ATOM 659 N N . ASP A 1 79 ? -4.947 -5.618 15.347 1.00 91.88 79 ASP A N 1
ATOM 660 C CA . ASP A 1 79 ? -5.545 -6.747 14.630 1.00 91.88 79 ASP A CA 1
ATOM 661 C C . ASP A 1 79 ? -5.962 -6.463 13.178 1.00 91.88 79 ASP A C 1
ATOM 663 O O . ASP A 1 79 ? -6.550 -7.327 12.527 1.00 91.88 79 ASP A O 1
ATOM 667 N N . THR A 1 80 ? -5.586 -5.305 12.618 1.00 92.69 80 THR A N 1
ATOM 668 C CA . THR A 1 80 ? -5.793 -5.009 11.192 1.00 92.69 80 THR A CA 1
ATOM 669 C C . THR A 1 80 ? -4.987 -5.976 10.327 1.00 92.69 80 THR A C 1
ATOM 671 O O . THR A 1 80 ? -3.765 -6.091 10.479 1.00 92.69 80 THR A O 1
ATOM 674 N N . LEU A 1 81 ? -5.671 -6.640 9.393 1.00 93.31 81 LEU A N 1
ATOM 675 C CA . LEU A 1 81 ? -5.067 -7.483 8.369 1.00 93.31 81 LEU A CA 1
ATOM 676 C C . LEU A 1 81 ? -4.632 -6.627 7.176 1.00 93.31 81 LEU A C 1
ATOM 678 O O . LEU A 1 81 ? -5.446 -5.948 6.554 1.00 93.31 81 LEU A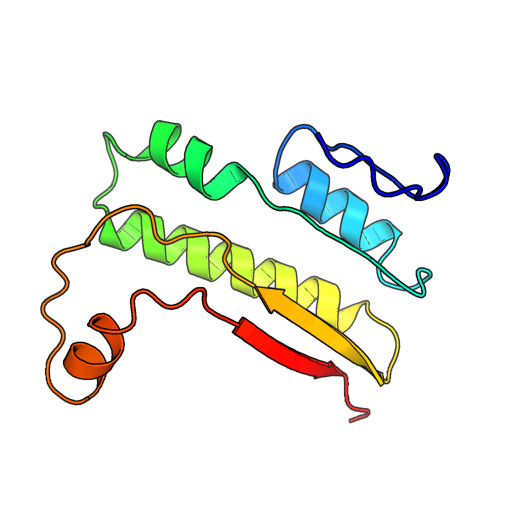 O 1
ATOM 682 N N . PHE A 1 82 ? -3.350 -6.695 6.839 1.00 93.50 82 PHE A N 1
ATOM 683 C CA . PHE A 1 82 ? -2.796 -6.120 5.624 1.00 93.50 82 PHE A CA 1
ATOM 684 C C . PHE A 1 82 ? -2.658 -7.207 4.568 1.00 93.50 82 PHE A C 1
ATOM 686 O O . PHE A 1 82 ? -2.083 -8.265 4.827 1.00 93.50 82 PHE A O 1
ATOM 693 N N . ILE A 1 83 ? -3.161 -6.914 3.371 1.00 90.88 83 ILE A N 1
ATOM 694 C CA . ILE A 1 83 ? -3.003 -7.738 2.175 1.00 90.88 83 ILE A CA 1
ATOM 695 C C . ILE A 1 83 ? -2.465 -6.820 1.079 1.00 90.88 83 ILE A C 1
ATOM 697 O O . ILE A 1 83 ? -3.150 -5.897 0.644 1.00 90.88 83 ILE A O 1
ATOM 701 N N . ILE A 1 84 ? -1.225 -7.048 0.660 1.00 87.00 84 ILE A N 1
ATOM 702 C CA . ILE A 1 84 ? -0.546 -6.268 -0.378 1.00 87.00 84 ILE A CA 1
ATOM 703 C C . ILE A 1 84 ? -0.317 -7.195 -1.557 1.00 87.00 84 ILE A C 1
ATOM 705 O O . ILE A 1 84 ? 0.364 -8.204 -1.402 1.00 87.00 84 ILE A O 1
ATOM 709 N N . ILE A 1 85 ? -0.890 -6.863 -2.713 1.00 85.25 85 ILE A N 1
ATOM 710 C CA . ILE A 1 85 ? -0.858 -7.705 -3.912 1.00 85.25 85 ILE A CA 1
ATOM 711 C C . ILE A 1 85 ? -0.366 -6.869 -5.094 1.00 85.25 85 ILE A C 1
ATOM 713 O O . ILE A 1 85 ? -0.932 -5.818 -5.394 1.00 85.25 85 ILE A O 1
ATOM 717 N N . GLY A 1 86 ? 0.675 -7.346 -5.779 1.00 77.56 86 GLY A N 1
ATOM 718 C CA . GLY A 1 86 ? 1.049 -6.838 -7.101 1.00 77.56 86 GLY A CA 1
ATOM 719 C C . GLY A 1 86 ? 0.036 -7.269 -8.168 1.00 77.56 86 GLY A C 1
ATOM 720 O O . GLY A 1 86 ? -0.496 -8.368 -8.109 1.00 77.56 86 GLY A O 1
ATOM 721 N N . ASN A 1 87 ? -0.241 -6.429 -9.160 1.00 72.19 87 ASN A N 1
ATOM 722 C CA . ASN A 1 87 ? -1.162 -6.760 -10.256 1.00 72.19 87 ASN A CA 1
ATOM 723 C C . ASN A 1 87 ? -0.462 -7.491 -11.417 1.00 72.19 87 ASN A C 1
ATOM 725 O O . ASN A 1 87 ? -1.023 -8.430 -11.973 1.00 72.19 87 ASN A O 1
ATOM 729 N N . HIS A 1 88 ? 0.746 -7.067 -11.789 1.00 66.88 88 HIS A N 1
ATOM 730 C CA . HIS A 1 88 ? 1.576 -7.683 -12.823 1.00 66.88 88 HIS A CA 1
ATOM 731 C C . HIS A 1 88 ? 3.050 -7.271 -12.661 1.00 66.88 88 HIS A C 1
ATOM 733 O O . HIS A 1 88 ? 3.364 -6.246 -12.057 1.00 66.88 88 HIS A O 1
ATOM 739 N N . GLY A 1 89 ? 3.972 -8.074 -13.200 1.00 60.91 89 GLY A N 1
ATOM 740 C CA . GLY A 1 89 ? 5.363 -7.661 -13.406 1.00 60.91 89 GLY A CA 1
ATOM 741 C C . GLY A 1 89 ? 5.495 -6.848 -14.698 1.00 60.91 89 GLY A C 1
ATOM 742 O O . GLY A 1 89 ? 4.779 -7.114 -15.659 1.00 60.91 89 GLY A O 1
ATOM 743 N N . ARG A 1 90 ? 6.396 -5.856 -14.738 1.00 57.16 90 ARG A N 1
ATOM 744 C CA . ARG A 1 90 ? 6.494 -4.913 -15.871 1.00 57.16 90 ARG A CA 1
ATOM 745 C C . ARG A 1 90 ? 7.538 -5.302 -16.921 1.00 57.16 90 ARG A C 1
ATOM 747 O O . ARG A 1 90 ? 7.219 -5.450 -18.094 1.00 57.16 90 ARG A O 1
ATOM 754 N N . HIS A 1 91 ? 8.791 -5.485 -16.502 1.00 50.81 91 HIS A N 1
ATOM 755 C CA . HIS A 1 91 ? 9.893 -5.849 -17.394 1.00 50.81 91 HIS A CA 1
ATOM 756 C C . HIS A 1 91 ? 10.820 -6.871 -16.736 1.00 50.81 91 HIS A C 1
ATOM 758 O O . HIS A 1 91 ? 11.117 -6.740 -15.544 1.00 50.81 91 HIS A O 1
ATOM 764 N N . PRO A 1 92 ? 11.329 -7.855 -17.499 1.00 52.41 92 PRO A N 1
ATOM 765 C CA . PRO A 1 92 ? 12.410 -8.698 -17.026 1.00 52.41 92 PRO A CA 1
ATOM 766 C C . PRO A 1 92 ? 13.652 -7.823 -16.853 1.00 52.41 92 PRO A C 1
ATOM 768 O O . PRO A 1 92 ? 14.322 -7.471 -17.818 1.00 52.41 92 PRO A O 1
ATOM 771 N N . VAL A 1 93 ? 13.963 -7.447 -15.615 1.00 52.41 93 VAL A N 1
ATOM 772 C CA . VAL A 1 93 ? 15.236 -6.793 -15.316 1.00 52.41 93 VAL A CA 1
ATOM 773 C C . VAL A 1 93 ? 16.311 -7.886 -15.349 1.00 52.41 93 VAL A C 1
ATOM 775 O O . VAL A 1 93 ? 16.155 -8.889 -14.643 1.00 52.41 93 VAL A O 1
ATOM 778 N N . PRO A 1 94 ? 17.376 -7.759 -16.164 1.00 49.38 94 PRO A N 1
ATOM 779 C CA . PRO A 1 94 ? 18.512 -8.667 -16.113 1.00 49.38 94 PRO A CA 1
ATOM 780 C C . PRO A 1 94 ? 19.254 -8.389 -14.809 1.00 49.38 94 PRO A C 1
ATOM 782 O O . PRO A 1 94 ? 20.104 -7.512 -14.708 1.00 49.38 94 PRO A O 1
ATOM 785 N N . LEU A 1 95 ? 18.810 -9.066 -13.761 1.00 52.59 95 LEU A N 1
ATOM 786 C CA . LEU A 1 95 ? 19.471 -9.087 -12.477 1.00 52.59 95 LEU A CA 1
ATOM 787 C C . LEU A 1 95 ? 20.242 -10.399 -12.441 1.00 52.59 95 LEU A C 1
ATOM 789 O O . LEU A 1 95 ? 19.623 -11.468 -12.509 1.00 52.59 95 LEU A O 1
ATOM 793 N N . ASP A 1 96 ? 21.566 -10.294 -12.392 1.00 54.12 96 ASP A N 1
ATOM 794 C CA . ASP A 1 96 ? 22.474 -11.412 -12.145 1.00 54.12 96 ASP A CA 1
ATOM 795 C C . ASP A 1 96 ? 22.301 -11.823 -10.678 1.00 54.12 96 ASP A C 1
ATOM 797 O O . ASP A 1 96 ? 23.023 -11.394 -9.779 1.00 54.12 96 ASP A O 1
ATOM 801 N N . TYR A 1 97 ? 21.209 -12.535 -10.413 1.00 52.84 97 TYR A N 1
ATOM 802 C CA . TYR A 1 97 ? 20.949 -13.163 -9.130 1.00 52.84 97 TYR A CA 1
ATOM 803 C C . TYR A 1 97 ? 21.469 -14.592 -9.189 1.00 52.84 97 TYR A C 1
ATOM 805 O O . TYR A 1 97 ? 21.098 -15.330 -10.097 1.00 52.84 97 TYR A O 1
ATOM 813 N N . ASP A 1 98 ? 22.256 -14.991 -8.194 1.00 50.81 98 ASP A N 1
ATOM 814 C CA . ASP A 1 98 ? 22.731 -16.365 -8.040 1.00 50.81 98 ASP A CA 1
ATOM 815 C C . ASP A 1 98 ? 21.928 -17.124 -6.966 1.00 50.81 98 ASP A C 1
ATOM 817 O O . ASP A 1 98 ? 21.317 -16.539 -6.063 1.00 50.81 98 ASP A O 1
ATOM 821 N N . GLY A 1 99 ? 21.924 -18.458 -7.050 1.00 60.31 99 GLY A N 1
ATOM 822 C CA . GLY A 1 99 ? 21.315 -19.342 -6.047 1.00 60.31 99 GLY A CA 1
ATOM 823 C C . GLY A 1 99 ? 19.776 -19.322 -6.022 1.00 60.31 99 GLY A C 1
ATOM 824 O O . GLY A 1 99 ? 19.124 -19.171 -7.052 1.00 60.31 99 GLY A O 1
ATOM 825 N N . LYS A 1 100 ? 19.167 -19.477 -4.833 1.00 44.50 100 LYS A N 1
ATOM 826 C CA . LYS A 1 100 ? 17.697 -19.597 -4.644 1.00 44.50 100 LYS A CA 1
ATOM 827 C C . LYS A 1 100 ? 16.886 -18.419 -5.208 1.00 44.50 100 LYS A C 1
ATOM 829 O O . LYS A 1 100 ? 15.718 -18.576 -5.553 1.00 44.50 100 LYS A O 1
ATOM 834 N N . LEU A 1 101 ? 17.497 -17.239 -5.325 1.00 41.44 101 LEU A N 1
ATOM 835 C CA . LEU A 1 101 ? 16.853 -16.039 -5.865 1.00 41.44 101 LEU A CA 1
ATOM 836 C C . LEU A 1 101 ? 16.645 -16.119 -7.389 1.00 41.44 101 LEU A C 1
ATOM 838 O O . LEU A 1 101 ? 15.656 -15.586 -7.894 1.00 41.44 101 LEU A O 1
ATOM 842 N N . ALA A 1 102 ? 17.513 -16.833 -8.118 1.00 54.41 102 ALA A N 1
ATOM 843 C CA . ALA A 1 102 ? 17.313 -17.125 -9.540 1.00 54.41 102 ALA A CA 1
ATOM 844 C C . ALA A 1 102 ? 16.132 -18.080 -9.775 1.00 54.41 102 ALA A C 1
ATOM 846 O O . ALA A 1 102 ? 15.395 -17.924 -10.749 1.00 54.41 102 ALA A O 1
ATOM 847 N N . GLU A 1 103 ? 15.913 -19.041 -8.870 1.00 48.59 103 GLU A N 1
ATOM 848 C CA . GLU A 1 103 ? 14.748 -19.934 -8.925 1.00 48.59 103 GLU A CA 1
ATOM 849 C C . GLU A 1 103 ? 13.443 -19.171 -8.686 1.00 48.59 103 GLU A C 1
ATOM 851 O O . GLU A 1 103 ? 12.480 -19.351 -9.432 1.00 48.59 103 GLU A O 1
ATOM 856 N N . TRP A 1 104 ? 13.417 -18.258 -7.709 1.00 42.75 104 TRP A N 1
ATOM 857 C CA . TRP A 1 104 ? 12.236 -17.441 -7.411 1.00 42.75 104 TRP A CA 1
ATOM 858 C C . TRP A 1 104 ? 11.877 -16.468 -8.540 1.00 42.75 104 TRP A C 1
ATOM 860 O O . TRP A 1 104 ? 10.703 -16.169 -8.723 1.00 42.75 104 TRP A O 1
ATOM 870 N N . ARG A 1 105 ? 12.840 -16.046 -9.371 1.00 45.06 105 ARG A N 1
ATOM 871 C CA . ARG A 1 105 ? 12.585 -15.223 -10.568 1.00 45.06 105 ARG A CA 1
ATOM 872 C C . ARG A 1 105 ? 11.749 -15.935 -11.640 1.00 45.06 105 ARG A C 1
ATOM 874 O O . ARG A 1 105 ? 11.034 -15.264 -12.381 1.00 45.06 105 ARG A O 1
ATOM 881 N N . LYS A 1 106 ? 11.805 -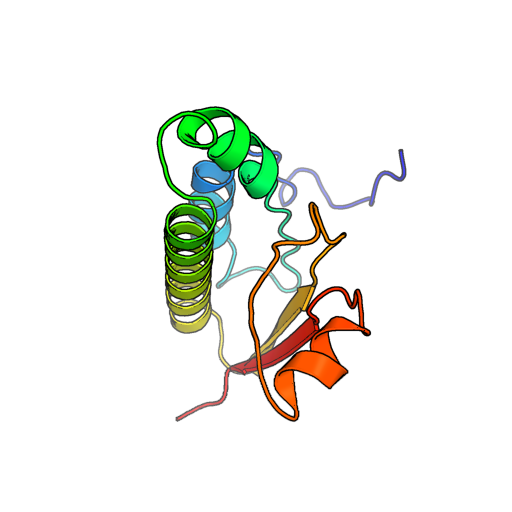17.272 -11.747 1.00 46.50 106 LYS A N 1
ATOM 882 C CA . LYS A 1 106 ? 10.915 -18.020 -12.664 1.00 46.50 106 LYS A CA 1
ATOM 883 C C . LYS A 1 106 ? 9.447 -17.907 -12.252 1.00 46.50 106 LYS A C 1
ATOM 885 O O . LYS A 1 106 ? 8.566 -18.047 -13.098 1.00 46.50 106 LYS A O 1
ATOM 890 N N . ALA A 1 107 ? 9.180 -17.611 -10.983 1.00 46.62 107 ALA A N 1
ATOM 891 C CA . ALA A 1 107 ? 7.864 -17.204 -10.541 1.00 46.62 107 ALA A CA 1
ATOM 892 C C . ALA A 1 107 ? 7.691 -15.713 -10.874 1.00 46.62 107 ALA A C 1
ATOM 894 O O . ALA A 1 107 ? 8.071 -14.839 -10.101 1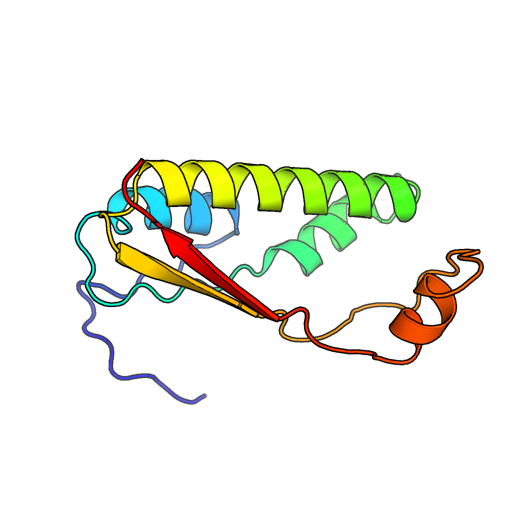.00 46.62 107 ALA A O 1
ATOM 895 N N . ASN A 1 108 ? 7.083 -15.417 -12.028 1.00 48.31 108 ASN A N 1
ATOM 896 C CA . ASN A 1 108 ? 6.481 -14.115 -12.372 1.00 48.31 108 ASN A CA 1
ATOM 897 C C . ASN A 1 108 ? 5.300 -13.792 -11.426 1.00 48.31 108 ASN A C 1
ATOM 899 O O . ASN A 1 108 ? 4.205 -13.429 -11.854 1.00 48.31 108 ASN A O 1
ATOM 903 N N . ALA A 1 109 ? 5.469 -14.038 -10.130 1.00 50.72 109 ALA A N 1
ATOM 904 C CA . ALA A 1 109 ? 4.381 -14.047 -9.191 1.00 50.72 109 ALA A CA 1
ATOM 905 C C . ALA A 1 109 ? 4.088 -12.606 -8.773 1.00 50.72 109 ALA A C 1
ATOM 907 O O . ALA A 1 109 ? 5.007 -11.897 -8.346 1.00 50.72 109 ALA A O 1
ATOM 908 N N . PRO A 1 110 ? 2.826 -12.159 -8.855 1.00 54.59 110 PRO A N 1
ATOM 909 C CA . PRO A 1 110 ? 2.409 -11.001 -8.090 1.00 54.59 110 PRO A CA 1
ATOM 910 C C . PRO A 1 110 ? 2.835 -11.215 -6.635 1.00 54.59 110 PRO A C 1
ATOM 912 O O . PRO A 1 110 ? 2.490 -12.224 -6.018 1.00 54.59 110 PRO A O 1
ATOM 915 N N . ILE A 1 111 ? 3.652 -10.304 -6.106 1.00 66.25 111 ILE A N 1
ATOM 916 C CA . ILE A 1 111 ? 4.093 -10.395 -4.718 1.00 66.25 111 ILE A CA 1
ATOM 917 C C . ILE A 1 111 ? 2.848 -10.193 -3.859 1.00 66.25 111 ILE A C 1
ATOM 919 O O . ILE A 1 111 ? 2.235 -9.125 -3.900 1.00 66.25 111 ILE A O 1
ATOM 923 N N . ALA A 1 112 ? 2.474 -11.237 -3.124 1.00 72.69 112 ALA A N 1
ATOM 924 C CA . ALA A 1 112 ? 1.426 -11.197 -2.122 1.00 72.69 112 ALA A CA 1
ATOM 925 C C . ALA A 1 112 ? 2.087 -11.213 -0.741 1.00 72.69 112 ALA A C 1
ATOM 927 O O . ALA A 1 112 ? 2.687 -12.212 -0.346 1.00 72.69 112 ALA A O 1
ATOM 928 N N . ILE A 1 113 ? 2.001 -10.100 -0.015 1.00 81.56 113 ILE A N 1
ATOM 929 C CA . ILE A 1 113 ? 2.426 -10.017 1.384 1.00 81.56 113 ILE A CA 1
ATOM 930 C C . ILE A 1 113 ? 1.169 -9.900 2.230 1.00 81.56 113 ILE A C 1
ATOM 932 O O . ILE A 1 113 ? 0.365 -8.988 2.036 1.00 81.56 113 ILE A O 1
ATOM 936 N N . MET A 1 114 ? 1.018 -10.818 3.179 1.00 87.62 114 MET A N 1
ATOM 937 C CA . MET A 1 114 ? -0.081 -10.804 4.130 1.00 87.62 114 MET A CA 1
ATOM 938 C C . MET A 1 114 ? 0.470 -10.838 5.547 1.00 87.62 114 MET A C 1
ATOM 940 O O . MET A 1 114 ? 1.278 -11.701 5.886 1.00 87.62 114 MET A O 1
ATOM 944 N N . PHE A 1 115 ? 0.038 -9.895 6.374 1.00 89.44 115 PHE A N 1
ATOM 945 C CA . PHE A 1 115 ? 0.411 -9.853 7.781 1.00 89.44 115 PHE A CA 1
ATOM 946 C C . PHE A 1 115 ? -0.643 -9.109 8.588 1.00 89.44 115 PHE A C 1
ATOM 948 O O . PHE A 1 115 ? -1.370 -8.264 8.073 1.00 89.44 115 PHE A O 1
ATOM 955 N N . GLN A 1 116 ? -0.717 -9.423 9.874 1.00 91.56 116 GLN A N 1
ATOM 956 C CA . GLN A 1 116 ? -1.638 -8.781 10.798 1.00 91.56 116 GLN A CA 1
ATOM 957 C C . GLN A 1 116 ? -0.855 -7.911 11.773 1.00 91.56 116 GLN A C 1
ATOM 959 O O . GLN A 1 116 ? 0.180 -8.337 12.296 1.00 91.56 116 GLN A O 1
ATOM 964 N N . LYS A 1 117 ? -1.356 -6.704 12.044 1.00 90.00 117 LYS A N 1
ATOM 965 C CA . LYS A 1 117 ? -0.809 -5.874 13.116 1.00 90.00 117 LYS A CA 1
ATOM 966 C C . LYS A 1 117 ? -1.067 -6.559 14.454 1.00 90.00 117 LYS A C 1
ATOM 968 O O . LYS A 1 117 ? -2.210 -6.627 14.896 1.00 90.00 117 LYS A O 1
ATOM 973 N N . ARG A 1 118 ? -0.004 -7.032 15.098 1.00 86.88 118 ARG A N 1
ATOM 974 C CA . ARG A 1 118 ? -0.075 -7.589 16.449 1.00 86.88 118 ARG A CA 1
ATOM 975 C C . ARG A 1 118 ? -0.003 -6.482 17.493 1.00 86.88 118 ARG A C 1
ATOM 977 O O . ARG A 1 118 ? 0.490 -5.384 17.229 1.00 86.88 118 ARG A O 1
ATOM 984 N N . THR A 1 119 ? -0.514 -6.792 18.673 1.00 74.12 119 THR A N 1
ATOM 985 C CA . THR A 1 119 ? -0.230 -6.020 19.878 1.00 74.12 119 THR A CA 1
ATOM 986 C C . THR A 1 119 ? 1.182 -6.396 20.320 1.00 74.12 119 THR A C 1
ATOM 988 O O . THR A 1 119 ? 1.419 -7.574 20.579 1.00 74.12 119 THR A O 1
ATOM 991 N N . GLU A 1 120 ? 2.114 -5.441 20.312 1.00 57.97 120 GLU A N 1
ATOM 992 C CA . GLU A 1 120 ? 3.304 -5.540 21.173 1.00 57.97 120 GLU A CA 1
ATOM 993 C C . GLU A 1 120 ? 2.877 -5.429 22.638 1.00 57.97 120 GLU A C 1
ATOM 995 O O . GLU A 1 120 ? 1.976 -4.595 22.920 1.00 57.97 120 GLU A O 1
#

pLDDT: mean 71.82, std 16.66, range [37.75, 93.5]

Radius of gyration: 16.57 Å; Cα contacts (8 Å, |Δi|>4): 82; chains: 1; bounding box: 43×32×40 Å

Sequence (120 aa):
MVTFNFGPGYTVNPRDDMATYIESTKHIFKSDLLYLHFLDFESLYAQYGHRTPPKTLLEKIVRRTDNWIKVLLRQARKDTLFIIIGNHGRHPVPLDYDGKLAEWRKANAPIAIMFQKRTE